Protein AF-A0A3P6S9R0-F1 (afdb_monomer_lite)

Radius of gyration: 12.33 Å; chains: 1; bounding box: 28×24×33 Å

InterPro domains:
  IPR000242 Tyrosine-specific protein phosphatase, PTPase domain [PF00102] (1-56)
  IPR000242 Tyrosine-specific protein phosphatase, PTPase domain [PS50055] (1-60)
  IPR029021 Protein-tyrosine phosphatase-like [G3DSA:3.90.190.10] (1-60)
  IPR029021 Protein-tyrosine phosphatase-like [SSF52799] (1-60)
  IPR052782 Oocyte-to-zygote transition regulator [PTHR46163] (1-56)

Secondary structure (DSSP, 8-state):
-GGGHHHHHHHHHHHT-------S-SEETTEE-S---S--STT-EEEETTEEEE------

Structure (mmCIF, N/CA/C/O backbone):
data_AF-A0A3P6S9R0-F1
#
_entry.id   AF-A0A3P6S9R0-F1
#
loop_
_atom_site.group_PDB
_atom_site.id
_atom_site.type_symbol
_atom_site.label_atom_id
_atom_site.label_alt_id
_atom_site.label_comp_id
_atom_site.label_asym_id
_atom_site.label_entity_id
_atom_site.label_seq_id
_atom_site.pdbx_PDB_ins_code
_atom_site.Cartn_x
_atom_site.Cartn_y
_atom_site.Cartn_z
_atom_site.occupancy
_atom_site.B_iso_or_equiv
_atom_site.auth_seq_id
_atom_site.auth_comp_id
_atom_site.auth_asym_id
_atom_site.auth_atom_id
_atom_site.pdbx_PDB_model_num
ATOM 1 N N . MET A 1 1 ? 12.824 -1.176 -2.551 1.00 74.62 1 MET A N 1
ATOM 2 C CA . MET A 1 1 ? 11.491 -0.601 -2.274 1.00 74.62 1 MET A CA 1
ATOM 3 C C . MET A 1 1 ? 10.816 -1.288 -1.098 1.00 74.62 1 MET A C 1
ATOM 5 O O . MET A 1 1 ? 10.121 -0.611 -0.364 1.00 74.62 1 MET A O 1
ATOM 9 N N . GLU A 1 2 ? 11.047 -2.582 -0.856 1.00 84.12 2 GLU A N 1
ATOM 10 C CA . GLU A 1 2 ? 10.432 -3.288 0.284 1.00 84.12 2 GLU A CA 1
ATOM 11 C C . GLU A 1 2 ? 10.657 -2.603 1.645 1.00 84.12 2 GLU A C 1
ATOM 13 O O . GLU A 1 2 ? 9.737 -2.525 2.449 1.00 84.12 2 GLU A O 1
ATOM 18 N N . SER A 1 3 ? 11.831 -2.000 1.865 1.00 91.94 3 SER A N 1
ATOM 19 C CA . SER A 1 3 ? 12.158 -1.283 3.106 1.00 91.94 3 SER A CA 1
ATOM 20 C C . SER A 1 3 ? 11.313 -0.033 3.386 1.00 91.94 3 SER A C 1
ATOM 22 O O . SER A 1 3 ? 11.373 0.469 4.498 1.00 91.94 3 SER A O 1
ATOM 24 N N . THR A 1 4 ? 10.567 0.500 2.409 1.00 96.00 4 THR A N 1
ATOM 25 C CA . THR A 1 4 ? 9.756 1.725 2.568 1.00 96.00 4 THR A CA 1
ATOM 26 C C . THR A 1 4 ? 8.255 1.444 2.644 1.00 96.00 4 THR A C 1
ATOM 28 O O . THR A 1 4 ? 7.457 2.377 2.693 1.00 96.00 4 THR A O 1
ATOM 31 N N . VAL A 1 5 ? 7.835 0.174 2.610 1.00 96.75 5 VAL A N 1
ATOM 32 C CA . VAL A 1 5 ? 6.407 -0.191 2.632 1.00 96.75 5 VAL A CA 1
ATOM 33 C C . VAL A 1 5 ? 5.771 0.129 3.987 1.00 96.75 5 VAL A C 1
ATOM 35 O O . VAL A 1 5 ? 4.639 0.604 4.042 1.00 96.75 5 VAL A O 1
ATOM 38 N N . GLU A 1 6 ? 6.513 -0.057 5.077 1.00 97.00 6 GLU A N 1
ATOM 39 C CA . GLU A 1 6 ? 6.078 0.379 6.407 1.00 97.00 6 GLU A CA 1
ATOM 40 C C . GLU A 1 6 ? 5.879 1.901 6.453 1.00 97.00 6 GLU A C 1
ATOM 42 O O . GLU A 1 6 ? 4.839 2.383 6.902 1.00 97.00 6 GLU A O 1
ATOM 47 N N . ASP A 1 7 ? 6.840 2.667 5.927 1.00 97.31 7 ASP A N 1
ATOM 48 C CA . ASP A 1 7 ? 6.762 4.131 5.887 1.00 97.31 7 ASP A CA 1
ATOM 49 C C . ASP A 1 7 ? 5.542 4.614 5.084 1.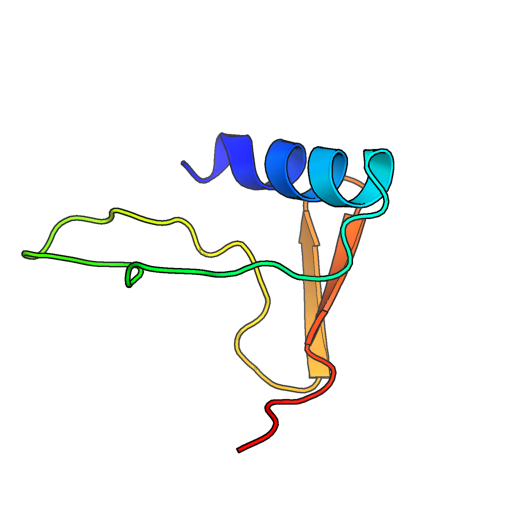00 97.31 7 ASP A C 1
ATOM 51 O O . ASP A 1 7 ? 4.890 5.589 5.465 1.00 97.31 7 ASP A O 1
ATOM 55 N N . PHE A 1 8 ? 5.207 3.910 3.999 1.00 97.56 8 PHE A N 1
ATOM 56 C CA . PHE A 1 8 ? 4.030 4.177 3.175 1.00 97.56 8 PHE A CA 1
ATOM 57 C C . PHE A 1 8 ? 2.724 4.015 3.967 1.00 97.56 8 PHE A C 1
ATOM 59 O O . PHE A 1 8 ? 1.890 4.924 3.972 1.00 97.56 8 PHE A O 1
ATOM 66 N N . TRP A 1 9 ? 2.562 2.908 4.697 1.00 97.38 9 TRP A N 1
ATOM 67 C CA . TRP A 1 9 ? 1.385 2.699 5.547 1.00 97.38 9 TRP A CA 1
ATOM 68 C C . TRP A 1 9 ? 1.326 3.670 6.719 1.00 97.38 9 TRP A C 1
ATOM 70 O O . TRP A 1 9 ? 0.263 4.226 7.007 1.00 97.38 9 TRP A O 1
ATOM 80 N N . ARG A 1 10 ? 2.473 3.973 7.334 1.00 96.81 10 ARG A N 1
ATOM 81 C CA . ARG A 1 10 ? 2.560 4.983 8.390 1.00 96.81 10 ARG A CA 1
ATOM 82 C C . ARG A 1 10 ? 2.088 6.351 7.894 1.00 96.81 10 ARG A C 1
ATOM 84 O O . ARG A 1 10 ? 1.318 7.009 8.590 1.00 96.81 10 ARG A O 1
ATOM 91 N N . MET A 1 11 ? 2.476 6.756 6.682 1.00 97.81 11 MET A N 1
ATOM 92 C CA . MET A 1 11 ? 1.998 7.992 6.051 1.00 97.81 11 MET A CA 1
ATOM 93 C C . MET A 1 11 ? 0.473 7.983 5.858 1.00 97.81 11 MET A C 1
ATOM 95 O O . MET A 1 11 ? -0.187 8.969 6.192 1.00 97.81 11 MET A O 1
ATOM 99 N N . ILE A 1 12 ? -0.104 6.888 5.354 1.00 97.88 12 ILE A N 1
ATOM 100 C CA . ILE A 1 12 ? -1.558 6.755 5.139 1.00 97.88 12 ILE A CA 1
ATOM 101 C C . ILE A 1 12 ? -2.326 6.938 6.449 1.00 97.88 12 ILE A C 1
ATOM 103 O O . ILE A 1 12 ? -3.247 7.754 6.511 1.00 97.88 12 ILE A O 1
ATOM 107 N N . CYS A 1 13 ? -1.909 6.241 7.510 1.00 96.06 13 CYS A N 1
ATOM 108 C CA . CYS A 1 13 ? -2.536 6.344 8.825 1.00 96.06 13 CYS A CA 1
ATOM 109 C C . CYS A 1 13 ? -2.393 7.749 9.427 1.00 96.06 13 CYS A C 1
ATOM 111 O O . CYS A 1 13 ? -3.358 8.289 9.956 1.00 96.06 13 CYS A O 1
ATOM 113 N N . GLN A 1 14 ? -1.213 8.368 9.326 1.00 97.81 14 GLN A N 1
ATOM 114 C CA . GLN A 1 14 ? -0.966 9.706 9.878 1.00 97.81 14 GLN A CA 1
ATOM 115 C C . GLN A 1 14 ? -1.760 10.805 9.166 1.00 97.81 14 GLN A C 1
ATOM 117 O O . GLN A 1 14 ? -2.151 11.790 9.790 1.00 97.81 14 GLN A O 1
ATOM 122 N N . THR A 1 15 ? -1.980 10.652 7.861 1.00 97.94 15 THR A N 1
ATOM 123 C CA . THR A 1 15 ? -2.672 11.650 7.033 1.00 97.94 15 THR A CA 1
ATOM 124 C C . THR A 1 15 ? -4.179 11.427 6.948 1.00 97.94 15 THR A C 1
ATOM 126 O O . THR A 1 15 ? -4.869 12.254 6.356 1.00 97.94 15 THR A O 1
ATOM 129 N N . ASN A 1 16 ? -4.700 10.347 7.544 1.00 96.88 16 ASN A N 1
ATOM 130 C CA . ASN A 1 16 ? -6.077 9.882 7.354 1.00 96.88 16 ASN A CA 1
ATOM 131 C C . ASN A 1 16 ? -6.432 9.739 5.862 1.00 96.88 16 ASN A C 1
ATOM 133 O O . ASN A 1 16 ? -7.493 10.171 5.414 1.00 96.88 16 ASN A O 1
ATOM 137 N N . CYS A 1 17 ? -5.517 9.175 5.071 1.00 97.38 17 CYS A N 1
ATOM 138 C CA . CYS A 1 17 ? -5.746 8.965 3.647 1.00 97.38 17 CYS A CA 1
ATOM 139 C C . CYS A 1 17 ? -6.788 7.853 3.430 1.00 97.38 17 CYS A C 1
ATOM 141 O O . CYS A 1 17 ? -6.607 6.725 3.883 1.00 97.38 17 CYS A O 1
ATOM 143 N N . GLU A 1 18 ? -7.872 8.171 2.721 1.00 96.44 18 GLU A N 1
ATOM 144 C CA . GLU A 1 18 ? -8.964 7.224 2.447 1.00 96.44 18 GLU A CA 1
ATOM 145 C C . GLU A 1 18 ? -8.781 6.441 1.137 1.00 96.44 18 GLU A C 1
ATOM 147 O O . GLU A 1 18 ? -9.292 5.329 1.002 1.00 96.44 18 GLU A O 1
ATOM 152 N N . TYR A 1 19 ? -8.061 7.010 0.165 1.00 96.44 19 TYR A N 1
ATOM 153 C CA . TYR A 1 19 ? -7.942 6.459 -1.185 1.00 96.44 19 TYR A CA 1
ATOM 154 C C . TYR A 1 19 ? -6.495 6.472 -1.667 1.00 96.44 19 TYR A C 1
ATOM 156 O O . TYR A 1 19 ? -5.844 7.514 -1.701 1.00 96.44 19 TYR A O 1
ATOM 164 N N . ILE A 1 20 ? -6.030 5.313 -2.128 1.00 96.44 20 ILE A N 1
ATOM 165 C CA . ILE A 1 20 ? -4.745 5.140 -2.805 1.00 96.44 20 ILE A CA 1
ATOM 166 C C . ILE A 1 20 ? -5.047 4.892 -4.282 1.00 96.44 20 ILE A C 1
ATOM 168 O O . ILE A 1 20 ? -5.803 3.980 -4.616 1.00 96.44 20 ILE A O 1
ATOM 172 N N . VAL A 1 21 ? -4.453 5.689 -5.169 1.00 96.50 21 VAL A N 1
ATOM 173 C CA . VAL A 1 21 ? -4.556 5.497 -6.621 1.00 96.50 21 VAL A CA 1
ATOM 174 C C . VAL A 1 21 ? -3.214 4.996 -7.134 1.00 96.50 21 VAL A C 1
ATOM 176 O O . VAL A 1 21 ? -2.239 5.743 -7.175 1.00 96.50 21 VAL A O 1
ATOM 179 N N . MET A 1 22 ? -3.164 3.727 -7.529 1.00 94.81 22 MET A N 1
ATOM 180 C CA . MET A 1 22 ? -2.009 3.153 -8.210 1.00 94.81 22 MET A CA 1
ATOM 181 C C . MET A 1 22 ? -2.131 3.380 -9.719 1.00 94.81 22 MET A C 1
ATOM 183 O O . MET A 1 22 ? -3.153 3.047 -10.314 1.00 94.81 22 MET A O 1
ATOM 187 N N . LEU A 1 23 ? -1.093 3.958 -10.328 1.00 94.69 23 LEU A N 1
ATOM 188 C CA . LEU A 1 23 ? -1.069 4.321 -11.754 1.00 94.69 23 LEU A CA 1
ATOM 189 C C . LEU A 1 23 ? -0.117 3.459 -12.597 1.00 94.69 23 LEU A C 1
ATOM 191 O O . LEU A 1 23 ? -0.073 3.628 -13.812 1.00 94.69 23 LEU A O 1
ATOM 195 N N . CYS A 1 24 ? 0.643 2.570 -11.960 1.00 91.75 24 CYS A N 1
ATOM 196 C CA . CYS A 1 24 ? 1.589 1.652 -12.590 1.00 91.75 24 CYS A CA 1
ATOM 197 C C . CYS A 1 24 ? 1.305 0.210 -12.161 1.00 91.75 24 CYS A C 1
ATOM 199 O O . CYS A 1 24 ? 0.630 -0.020 -11.157 1.00 91.75 24 CYS A O 1
ATOM 201 N N . ASP A 1 25 ? 1.836 -0.757 -12.904 1.00 92.25 25 ASP A N 1
ATOM 202 C CA . ASP A 1 25 ? 1.886 -2.148 -12.440 1.00 92.25 25 ASP A CA 1
ATOM 203 C C . ASP A 1 25 ? 3.126 -2.362 -11.543 1.00 92.25 25 ASP A C 1
ATOM 205 O O . ASP A 1 25 ? 3.970 -1.480 -11.379 1.00 92.25 25 ASP A O 1
ATOM 209 N N . PHE A 1 26 ? 3.275 -3.543 -10.951 1.00 91.50 26 PHE A N 1
ATOM 210 C CA . PHE A 1 26 ? 4.458 -3.894 -10.161 1.00 91.50 26 PHE A CA 1
ATOM 211 C C . PHE A 1 26 ? 5.707 -4.070 -11.022 1.00 91.50 26 PHE A C 1
ATOM 213 O O . PHE A 1 26 ? 6.816 -3.742 -10.589 1.00 91.50 26 PHE A O 1
ATOM 220 N N . VAL A 1 27 ? 5.524 -4.589 -12.238 1.00 93.06 27 VAL A N 1
ATOM 221 C CA . VAL A 1 27 ? 6.597 -4.853 -13.194 1.00 93.06 27 VAL A CA 1
ATOM 222 C C . VAL A 1 27 ? 6.260 -4.202 -14.525 1.00 93.06 27 VAL A C 1
ATOM 224 O O . VAL A 1 27 ? 5.260 -4.533 -15.154 1.00 93.06 27 VAL A O 1
ATOM 227 N N . GLU A 1 28 ? 7.149 -3.335 -14.992 1.00 92.81 28 GLU A N 1
ATOM 228 C CA . GLU A 1 28 ? 7.058 -2.697 -16.303 1.00 92.81 28 GLU A CA 1
ATOM 229 C C . GLU A 1 28 ? 8.374 -2.904 -17.046 1.00 92.81 28 GLU A C 1
ATOM 231 O O . GLU A 1 28 ? 9.451 -2.745 -16.473 1.00 92.81 28 GLU A O 1
ATOM 236 N N . ASN A 1 29 ? 8.312 -3.284 -18.326 1.00 92.56 29 ASN A N 1
ATOM 237 C CA . ASN A 1 29 ? 9.505 -3.551 -19.143 1.00 92.56 29 ASN A CA 1
ATOM 238 C C . ASN A 1 29 ? 10.506 -4.511 -18.462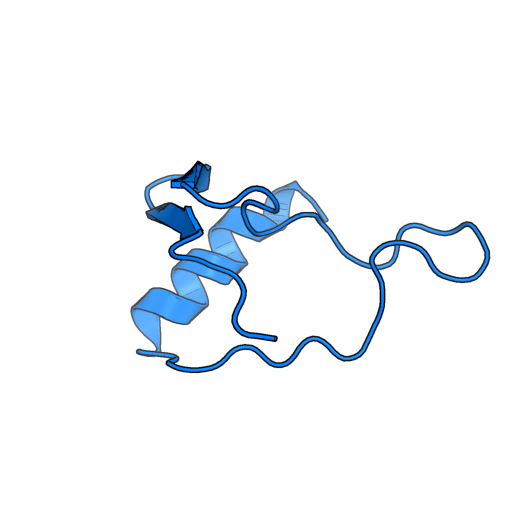 1.00 92.56 29 ASN A C 1
ATOM 240 O O . ASN A 1 29 ? 11.716 -4.294 -18.505 1.00 92.56 29 ASN A O 1
ATOM 244 N N . ASN A 1 30 ? 9.992 -5.555 -17.801 1.00 91.44 30 ASN A N 1
ATOM 245 C CA . ASN A 1 30 ? 10.759 -6.540 -17.025 1.00 91.44 30 ASN A CA 1
ATOM 246 C C . ASN A 1 30 ? 11.548 -5.962 -15.831 1.00 91.44 30 ASN A C 1
ATOM 248 O O . ASN A 1 30 ? 12.433 -6.633 -15.299 1.00 91.44 30 ASN A O 1
ATOM 252 N N . MET A 1 31 ? 11.223 -4.751 -15.383 1.00 90.94 31 MET A N 1
ATOM 253 C CA . MET A 1 31 ? 11.805 -4.124 -14.200 1.00 90.94 31 MET A CA 1
ATOM 254 C C . MET A 1 31 ? 10.749 -3.973 -13.107 1.00 90.94 31 MET A C 1
ATOM 256 O O . MET A 1 31 ? 9.630 -3.543 -13.377 1.00 90.94 31 MET A O 1
ATOM 260 N N . CYS A 1 32 ? 11.108 -4.300 -11.865 1.00 91.25 32 CYS A N 1
ATOM 261 C CA . CYS A 1 32 ? 10.244 -4.053 -10.712 1.00 91.25 32 CYS A CA 1
ATOM 262 C C . CYS A 1 32 ? 10.199 -2.549 -10.417 1.00 91.25 32 CYS A C 1
ATOM 264 O O . CYS A 1 32 ? 11.204 -1.969 -9.999 1.00 91.25 32 CYS A O 1
ATOM 266 N N . VAL A 1 33 ? 9.038 -1.932 -10.631 1.00 92.31 33 VAL A N 1
ATOM 267 C CA . VAL A 1 33 ? 8.808 -0.488 -10.454 1.00 92.31 33 VAL A CA 1
ATOM 268 C C . VAL A 1 33 ? 7.920 -0.168 -9.251 1.00 92.31 33 VAL A C 1
ATOM 270 O O . VAL A 1 33 ? 7.915 0.974 -8.796 1.00 92.31 33 VAL A O 1
ATOM 273 N N . CYS A 1 34 ? 7.211 -1.157 -8.698 1.00 93.81 34 CYS A N 1
ATOM 274 C CA . CYS A 1 34 ? 6.439 -1.002 -7.468 1.00 93.81 34 CYS A CA 1
ATOM 275 C C . CYS A 1 34 ? 6.634 -2.197 -6.526 1.00 93.81 34 CYS A C 1
ATOM 277 O O . CYS A 1 34 ? 6.845 -3.324 -6.970 1.00 93.81 34 CYS A O 1
ATOM 279 N N . ALA A 1 35 ? 6.565 -1.946 -5.217 1.00 94.12 35 ALA A N 1
ATOM 280 C CA . ALA A 1 35 ? 6.578 -2.995 -4.201 1.00 94.12 35 ALA A CA 1
ATOM 281 C C . ALA A 1 35 ? 5.165 -3.529 -3.944 1.00 94.12 35 ALA A C 1
ATOM 283 O O . ALA A 1 35 ? 4.186 -2.792 -4.047 1.00 94.12 35 ALA A O 1
ATOM 284 N N . ASP A 1 36 ? 5.074 -4.787 -3.522 1.00 93.81 36 ASP A N 1
ATOM 285 C CA . ASP A 1 36 ? 3.833 -5.370 -3.022 1.00 93.81 36 ASP A CA 1
ATOM 286 C C . ASP A 1 36 ? 3.512 -4.797 -1.635 1.00 93.81 36 ASP A C 1
ATOM 288 O O . ASP A 1 36 ? 3.997 -5.283 -0.617 1.00 93.81 36 ASP A O 1
ATOM 292 N N . TYR A 1 37 ? 2.705 -3.733 -1.596 1.00 95.56 37 TYR A N 1
ATOM 293 C CA . TYR A 1 37 ? 2.343 -3.049 -0.350 1.00 95.56 37 TYR A CA 1
ATOM 294 C C . TYR A 1 37 ? 0.958 -3.417 0.195 1.00 95.56 37 TYR A C 1
ATOM 296 O O . TYR A 1 37 ? 0.554 -2.870 1.213 1.00 95.56 37 TYR A O 1
ATOM 304 N N . TRP A 1 38 ? 0.206 -4.328 -0.428 1.00 95.94 38 TRP A N 1
ATOM 305 C CA . TRP A 1 38 ? -1.099 -4.758 0.088 1.00 95.94 38 TRP A CA 1
ATOM 306 C C . TRP A 1 38 ? -1.392 -6.240 -0.203 1.00 95.94 38 TRP A C 1
ATOM 308 O O . TRP A 1 38 ? -0.902 -6.790 -1.193 1.00 95.94 38 TRP A O 1
ATOM 318 N N . PRO A 1 39 ? -2.208 -6.911 0.634 1.00 95.94 39 PRO A N 1
ATOM 319 C CA . PRO A 1 39 ? -2.660 -8.279 0.386 1.00 95.94 39 PRO A CA 1
ATOM 320 C C . PRO A 1 39 ? -3.496 -8.393 -0.897 1.00 95.94 39 PRO A C 1
ATOM 322 O O . PRO A 1 39 ? -4.523 -7.730 -1.050 1.00 95.94 39 PRO A O 1
ATOM 325 N N . LYS A 1 40 ? -3.097 -9.289 -1.807 1.00 92.94 40 LYS A N 1
ATOM 326 C CA . LYS A 1 40 ? -3.769 -9.501 -3.105 1.00 92.94 40 LYS A CA 1
ATOM 327 C C . LYS A 1 40 ? -4.973 -10.441 -3.015 1.00 92.94 40 LYS A C 1
ATOM 329 O O . LYS A 1 40 ? -5.88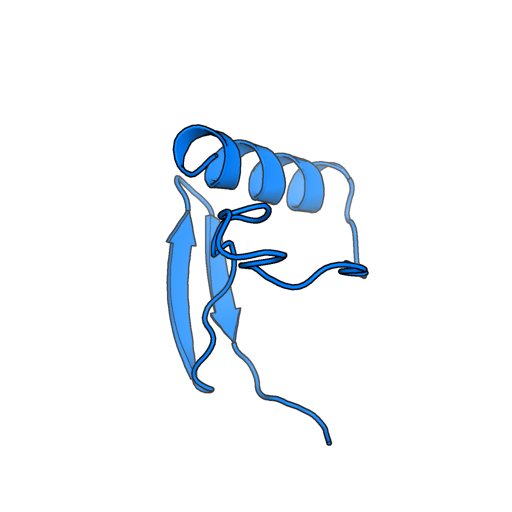5 -10.343 -3.832 1.00 92.94 40 LYS A O 1
ATOM 334 N N . VAL A 1 41 ? -4.980 -11.348 -2.038 1.00 94.69 41 VAL A N 1
ATOM 335 C CA . VAL A 1 41 ? -6.041 -12.349 -1.871 1.00 94.69 41 VAL A CA 1
ATOM 336 C C . VAL A 1 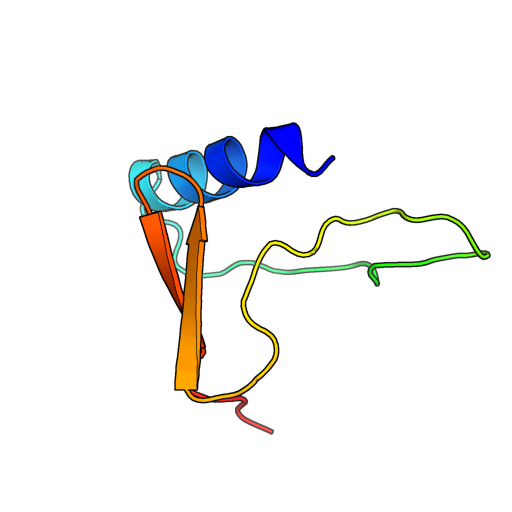41 ? -7.100 -11.827 -0.904 1.00 94.69 41 VAL A C 1
ATOM 338 O O . VAL A 1 41 ? -6.772 -11.347 0.179 1.00 94.69 41 VAL A O 1
ATOM 341 N N . GLU A 1 42 ? -8.376 -11.935 -1.274 1.00 95.69 42 GLU A N 1
ATOM 342 C CA . GLU A 1 42 ? -9.490 -11.564 -0.397 1.00 95.69 42 GLU A CA 1
ATOM 343 C C . GLU A 1 42 ? -9.431 -12.323 0.937 1.00 95.69 42 GLU A C 1
ATOM 345 O O . GLU A 1 42 ? -9.195 -13.530 0.983 1.00 95.69 42 GLU A O 1
ATOM 350 N N . GLY A 1 43 ? -9.624 -11.599 2.040 1.00 95.50 43 GLY A N 1
ATOM 351 C CA . GLY A 1 43 ? -9.548 -12.141 3.394 1.00 95.50 43 GLY A CA 1
ATOM 352 C C . GLY A 1 43 ? -8.130 -12.245 3.957 1.00 95.50 43 GLY A C 1
ATOM 353 O O . GLY A 1 43 ? -7.988 -12.400 5.172 1.00 95.50 43 GLY A O 1
ATOM 354 N N . GLN A 1 44 ? -7.091 -12.105 3.127 1.00 97.31 44 GLN A N 1
ATOM 355 C CA . GLN A 1 44 ? -5.704 -12.114 3.582 1.00 97.31 44 GLN A CA 1
ATOM 356 C C . GLN A 1 44 ? -5.393 -10.874 4.427 1.00 97.31 44 GLN A C 1
ATOM 358 O O . GLN A 1 44 ? -5.874 -9.767 4.158 1.00 97.31 44 GLN A O 1
ATOM 363 N N . ARG A 1 45 ? -4.554 -11.088 5.443 1.00 97.06 45 ARG A N 1
ATOM 364 C CA . ARG A 1 45 ? -3.984 -10.060 6.311 1.00 97.06 45 ARG A CA 1
ATOM 365 C C . ARG A 1 45 ? -2.467 -10.122 6.237 1.00 97.06 45 ARG A C 1
ATOM 367 O O . ARG A 1 45 ? -1.911 -11.219 6.169 1.00 97.06 45 ARG A O 1
ATOM 374 N N . VAL A 1 46 ? -1.831 -8.961 6.217 1.00 97.06 46 VAL A N 1
ATOM 375 C CA . VAL A 1 46 ? -0.373 -8.813 6.233 1.00 97.06 46 VAL A CA 1
ATOM 376 C C . VAL A 1 46 ? -0.022 -7.675 7.182 1.00 97.06 46 VAL A C 1
ATOM 378 O O . VAL A 1 46 ? -0.713 -6.658 7.205 1.00 97.06 46 VAL A O 1
ATOM 381 N N . GLU A 1 47 ? 1.040 -7.861 7.958 1.00 96.75 47 GLU A N 1
ATOM 382 C CA . GLU A 1 47 ? 1.599 -6.836 8.836 1.00 96.75 47 GLU A CA 1
ATOM 383 C C . GLU A 1 47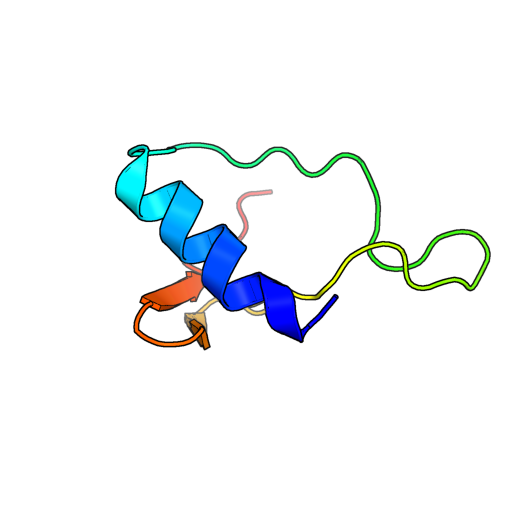 ? 2.739 -6.103 8.119 1.00 96.75 47 GLU A C 1
ATOM 385 O O . GLU A 1 47 ? 3.639 -6.726 7.552 1.00 96.75 47 GLU A O 1
ATOM 390 N N . PHE A 1 48 ? 2.695 -4.773 8.152 1.00 95.19 48 PHE A N 1
ATOM 391 C CA . PHE A 1 48 ? 3.755 -3.881 7.693 1.00 95.19 48 PHE A CA 1
ATOM 392 C C . PHE A 1 48 ? 4.200 -3.024 8.881 1.00 95.19 48 PHE A C 1
ATOM 394 O O . PHE A 1 48 ? 3.598 -1.986 9.172 1.00 95.19 48 PHE A O 1
ATOM 401 N N . GLY A 1 49 ? 5.215 -3.504 9.604 1.00 93.31 49 GLY A N 1
ATOM 402 C CA . GLY A 1 49 ? 5.602 -2.949 10.903 1.00 93.31 49 GLY A CA 1
ATOM 403 C C . GLY A 1 49 ? 4.439 -3.037 11.892 1.00 93.31 49 GLY A C 1
ATOM 404 O O . GLY A 1 49 ? 3.865 -4.105 12.079 1.00 93.31 49 GLY A O 1
ATOM 405 N N . ASP A 1 50 ? 4.043 -1.898 12.458 1.00 94.06 50 ASP A N 1
ATOM 406 C CA . ASP A 1 50 ? 2.945 -1.812 13.433 1.00 94.06 50 ASP A CA 1
ATOM 407 C C . ASP A 1 50 ? 1.542 -1.720 12.790 1.00 94.06 50 ASP A C 1
ATOM 409 O O . ASP A 1 50 ? 0.547 -1.513 13.487 1.00 94.06 50 ASP A O 1
ATOM 413 N N . THR A 1 51 ? 1.434 -1.829 11.458 1.00 95.31 51 THR A N 1
ATOM 414 C CA . THR A 1 51 ? 0.158 -1.703 10.730 1.00 95.31 51 THR A CA 1
ATOM 415 C C . THR A 1 51 ? -0.297 -3.043 10.151 1.00 95.31 51 THR A C 1
ATOM 417 O O . THR A 1 51 ? 0.377 -3.608 9.293 1.00 95.31 51 THR A O 1
ATOM 420 N N . GLU A 1 52 ? -1.478 -3.531 10.550 1.00 97.00 52 GLU A N 1
ATOM 421 C CA . GLU A 1 52 ? -2.141 -4.670 9.894 1.00 97.00 52 GLU A CA 1
ATOM 422 C C . GLU A 1 52 ? -3.017 -4.180 8.732 1.00 97.00 52 GLU A C 1
ATOM 424 O O . GLU A 1 52 ? -3.906 -3.345 8.908 1.00 97.00 52 GLU A O 1
ATOM 429 N N . VAL A 1 53 ? -2.815 -4.749 7.543 1.00 97.44 53 VAL A N 1
ATOM 430 C CA . VAL A 1 53 ? -3.620 -4.466 6.352 1.00 97.44 53 VAL A CA 1
ATOM 431 C C . VAL A 1 53 ? -4.399 -5.714 5.969 1.00 97.44 53 VAL A C 1
ATOM 433 O O . VAL A 1 53 ? -3.824 -6.781 5.751 1.00 97.44 53 VAL A O 1
ATOM 436 N N . LYS A 1 54 ? -5.722 -5.576 5.845 1.00 97.56 54 LYS A N 1
ATOM 437 C CA . LYS A 1 54 ? -6.634 -6.643 5.422 1.00 97.56 54 LYS A CA 1
ATOM 438 C C . LYS A 1 54 ? -7.230 -6.334 4.053 1.00 97.56 54 LYS A C 1
ATOM 440 O O . LYS A 1 54 ? -7.839 -5.283 3.869 1.00 97.56 54 LYS A O 1
ATOM 445 N N . ASN A 1 55 ? -7.179 -7.297 3.135 1.00 96.75 55 ASN A N 1
ATOM 446 C CA . ASN A 1 55 ? -7.990 -7.233 1.923 1.00 96.75 55 ASN A CA 1
ATOM 447 C C . ASN A 1 55 ? -9.439 -7.615 2.262 1.00 96.75 55 ASN A C 1
ATOM 449 O O . ASN A 1 55 ? -9.734 -8.769 2.581 1.00 96.75 55 ASN A O 1
ATOM 453 N N . ALA A 1 56 ? -10.344 -6.636 2.234 1.00 95.75 56 ALA A N 1
ATOM 454 C CA . ALA A 1 56 ? -11.759 -6.834 2.546 1.00 95.75 56 ALA A CA 1
ATOM 455 C C . ALA A 1 56 ? -12.605 -7.335 1.358 1.00 95.75 56 ALA A C 1
ATOM 457 O O . ALA A 1 56 ? -13.782 -7.626 1.554 1.00 95.75 56 ALA A O 1
ATOM 458 N N . GLY A 1 57 ? -12.027 -7.424 0.159 1.00 92.44 57 GLY A N 1
ATOM 459 C CA . GLY A 1 57 ? -12.704 -7.845 -1.063 1.00 92.44 57 GLY A CA 1
ATOM 460 C C . GLY A 1 57 ? -12.3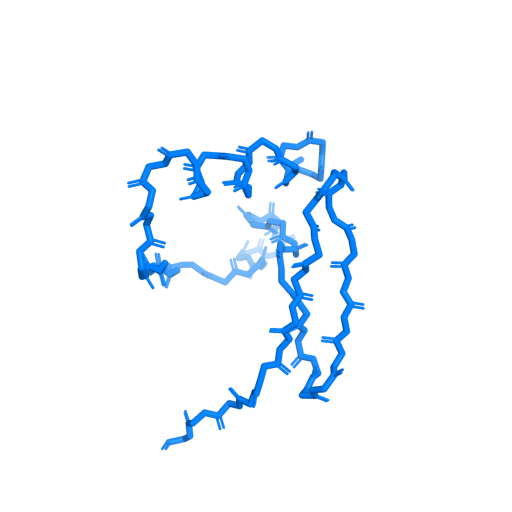59 -6.958 -2.253 1.00 92.44 57 GLY A C 1
ATOM 461 O O . GLY A 1 57 ? -12.066 -5.770 -2.109 1.00 92.44 57 GLY A O 1
ATOM 462 N N . ILE A 1 58 ? -12.426 -7.544 -3.447 1.00 88.25 58 ILE A N 1
ATOM 463 C CA . ILE A 1 58 ? -12.224 -6.833 -4.712 1.00 88.25 58 ILE A CA 1
ATOM 464 C C . ILE A 1 58 ? -13.598 -6.608 -5.338 1.00 88.25 58 ILE A C 1
ATOM 466 O O . ILE A 1 58 ? -14.250 -7.551 -5.789 1.00 88.25 58 ILE A O 1
ATOM 470 N N . LYS A 1 59 ? -14.049 -5.351 -5.366 1.00 84.56 59 LYS A N 1
ATOM 471 C CA . LYS A 1 59 ? -15.253 -4.986 -6.118 1.00 84.56 59 LYS A CA 1
ATOM 472 C C . LYS A 1 59 ? -14.897 -4.936 -7.603 1.00 84.56 59 LYS A C 1
ATOM 474 O O . LYS A 1 59 ? -13.995 -4.194 -7.984 1.00 84.56 59 LYS A O 1
ATOM 479 N N . LYS A 1 60 ? -15.573 -5.768 -8.396 1.00 63.47 60 LYS A N 1
ATOM 480 C CA . LYS A 1 60 ? -15.546 -5.709 -9.861 1.00 63.47 60 LYS A CA 1
ATOM 481 C C . LYS A 1 60 ? -16.496 -4.638 -10.375 1.00 63.47 60 LYS A C 1
ATOM 483 O O . LYS A 1 60 ? -17.533 -4.425 -9.705 1.00 63.47 60 LYS A O 1
#

Sequence (60 aa):
MESTVEDFWRMICQTNCEYIVMLCDFVENNMCVCADYWPKVEGQRVEFGDTEVKNAGIKK

Foldseek 3Di:
DLVCLLVVVVVCVVVVPPDDDDPDDCADPNDGPDDPNADPDAQDWDDSDPDIHHRPDDDD

Organism: NCBI:txid637853

pLDDT: mean 93.9, std 5.56, range [63.47, 97.94]